Protein AF-A0A5C1DHN5-F1 (afdb_monomer)

Solvent-accessible surface area (backbone atoms only — not comparable to full-atom values): 3720 Å² total; per-residue (Å²): 132,88,74,79,83,67,85,49,48,40,26,39,34,26,51,83,90,46,77,81,45,74,41,71,58,82,75,83,91,53,94,77,45,39,31,30,38,24,43,57,43,75,42,97,83,49,96,83,52,57,46,69,48,77,76,39,81,76,81

Foldseek 3Di:
DPDPPDWFKWKWKDQVPDTDDIDRDDDDDDPRMWMWMWTWDFDPPDPDGTDTDDTDTPD

Secondary structure (DSSP, 8-state):
-----SPEEEEEEEETTEEEEEESSPPPP-TTEEEEEEEEEEPTT-TT-EEEPPPEE--

Nearest PDB structures (foldseek):
  5t5w-assembly1_B  TM=5.574E-01  e=7.405E+00  Homo sapiens

pLDDT: mean 86.73, std 14.22, range [40.88, 97.56]

Radius of gyration: 13.73 Å; Cα contacts (8 Å, |Δi|>4): 103; chains: 1; bounding box: 31×21×40 Å

Sequence (59 aa):
MLQLTAPIYRYTLRRGVEVIYIGPEPPAPEPGHSCTRMEWVRAPAEEWGGHWTAPEIVF

Mean predicted aligned error: 5.93 Å

Structure (mmCIF, N/CA/C/O backbone):
data_AF-A0A5C1DHN5-F1
#
_entry.id   AF-A0A5C1DHN5-F1
#
loop_
_atom_site.group_PDB
_atom_site.id
_atom_site.type_symbol
_atom_site.label_atom_id
_atom_site.label_alt_id
_atom_site.label_comp_id
_atom_site.label_asym_id
_atom_site.label_entity_id
_atom_site.label_seq_id
_atom_site.pdbx_PDB_ins_code
_atom_site.Cartn_x
_atom_site.Cartn_y
_atom_site.Cartn_z
_atom_site.occupancy
_atom_site.B_iso_or_equiv
_atom_site.auth_seq_id
_atom_site.auth_comp_id
_atom_site.auth_asym_id
_atom_site.auth_atom_id
_atom_site.pdbx_PDB_model_num
ATOM 1 N N . MET A 1 1 ? 18.085 16.047 -17.699 1.00 40.88 1 MET A N 1
ATOM 2 C CA . MET A 1 1 ? 16.960 15.165 -17.320 1.00 40.88 1 MET A CA 1
ATOM 3 C C . MET A 1 1 ? 16.992 15.016 -15.811 1.00 40.88 1 MET A C 1
ATOM 5 O O . MET A 1 1 ? 17.986 14.522 -15.300 1.00 40.88 1 MET A O 1
ATOM 9 N N . LEU A 1 2 ? 15.977 15.500 -15.093 1.00 44.62 2 LEU A N 1
ATOM 10 C CA . LEU A 1 2 ? 15.843 15.227 -13.660 1.00 44.62 2 LEU A CA 1
ATOM 11 C C . LEU A 1 2 ? 15.388 13.775 -13.518 1.00 44.62 2 LEU A C 1
ATOM 13 O O . LEU A 1 2 ? 14.215 13.453 -13.694 1.00 44.62 2 LEU A O 1
ATOM 17 N N . GLN A 1 3 ? 16.348 12.884 -13.297 1.00 51.94 3 GLN A N 1
ATOM 18 C CA . GLN A 1 3 ? 16.064 11.524 -12.873 1.00 51.94 3 GLN A CA 1
ATOM 19 C C . GLN A 1 3 ? 15.453 11.638 -11.474 1.00 51.94 3 GLN A C 1
ATOM 21 O O . GLN A 1 3 ? 16.135 12.028 -10.532 1.00 51.94 3 GLN A O 1
ATOM 26 N N . LEU A 1 4 ? 14.148 11.384 -11.352 1.00 54.44 4 LEU A N 1
ATOM 27 C CA . LEU A 1 4 ? 13.497 11.184 -10.058 1.00 54.44 4 LEU A CA 1
ATOM 28 C C . LEU A 1 4 ? 14.172 9.961 -9.425 1.00 54.44 4 LEU A C 1
ATOM 30 O O . LEU A 1 4 ? 13.883 8.831 -9.806 1.00 54.44 4 LEU A O 1
ATOM 34 N N . THR A 1 5 ? 15.154 10.194 -8.556 1.00 64.25 5 THR A N 1
ATOM 35 C CA . THR A 1 5 ? 15.909 9.147 -7.852 1.00 64.25 5 THR A CA 1
ATOM 36 C C . THR A 1 5 ? 15.159 8.607 -6.636 1.00 64.25 5 THR A C 1
ATOM 38 O O . THR A 1 5 ? 15.557 7.582 -6.092 1.00 64.25 5 THR A O 1
ATOM 41 N N . ALA A 1 6 ? 14.081 9.272 -6.209 1.00 74.31 6 ALA A N 1
ATOM 42 C CA . ALA A 1 6 ? 13.253 8.828 -5.097 1.00 74.31 6 ALA A CA 1
ATOM 43 C C . ALA A 1 6 ? 12.159 7.851 -5.576 1.00 74.31 6 ALA A C 1
ATOM 45 O O . ALA A 1 6 ? 11.498 8.139 -6.582 1.00 74.31 6 ALA A O 1
ATOM 46 N N . PRO A 1 7 ? 11.931 6.733 -4.859 1.00 85.81 7 PRO A N 1
ATOM 47 C CA . PRO A 1 7 ? 10.792 5.856 -5.104 1.00 85.81 7 PRO A CA 1
ATOM 48 C C . PRO A 1 7 ? 9.470 6.619 -4.994 1.00 85.81 7 PRO A C 1
ATOM 50 O O . PRO A 1 7 ? 9.305 7.480 -4.127 1.00 85.81 7 PRO A O 1
ATOM 53 N N . ILE A 1 8 ? 8.516 6.289 -5.861 1.00 91.44 8 ILE A N 1
ATOM 54 C CA . ILE A 1 8 ? 7.161 6.840 -5.801 1.00 91.44 8 ILE A CA 1
ATOM 55 C C . ILE A 1 8 ? 6.281 5.805 -5.109 1.00 91.44 8 ILE A C 1
ATOM 57 O O . ILE A 1 8 ? 6.149 4.683 -5.595 1.00 91.44 8 ILE A O 1
ATOM 61 N N . TYR A 1 9 ? 5.658 6.189 -4.000 1.00 93.56 9 TYR A N 1
ATOM 62 C CA . TYR A 1 9 ? 4.775 5.312 -3.241 1.00 93.56 9 TYR A CA 1
ATOM 63 C C . TYR A 1 9 ? 3.309 5.715 -3.375 1.00 93.56 9 TYR A C 1
ATOM 65 O O . TYR A 1 9 ? 2.969 6.875 -3.607 1.00 93.56 9 TYR A O 1
ATOM 73 N N . ARG A 1 10 ? 2.437 4.730 -3.177 1.00 96.06 10 ARG A N 1
ATOM 74 C CA . ARG A 1 10 ? 1.005 4.904 -2.953 1.00 96.06 10 ARG A CA 1
ATOM 75 C C . ARG A 1 10 ? 0.609 4.127 -1.711 1.00 96.06 10 ARG A C 1
ATOM 77 O O . ARG A 1 10 ? 0.774 2.909 -1.662 1.00 96.06 10 ARG A O 1
ATOM 84 N N . TYR A 1 11 ? 0.035 4.829 -0.749 1.00 96.81 11 TYR A N 1
ATOM 85 C CA . TYR A 1 11 ? -0.558 4.265 0.451 1.00 96.81 11 TYR A CA 1
ATOM 86 C C . TYR A 1 11 ? -2.067 4.177 0.273 1.00 96.81 11 TYR A C 1
ATOM 88 O O . TYR A 1 11 ? -2.681 5.019 -0.381 1.00 96.81 11 TYR A O 1
ATOM 96 N N . THR A 1 12 ? -2.678 3.133 0.819 1.00 97.19 12 THR A N 1
ATOM 97 C CA . THR A 1 12 ? -4.129 2.944 0.802 1.00 97.19 12 THR A CA 1
ATOM 98 C C . THR A 1 12 ? -4.592 2.537 2.186 1.00 97.19 12 THR A C 1
ATOM 100 O O . THR A 1 12 ? -4.240 1.451 2.643 1.00 97.19 12 THR A O 1
ATOM 103 N N . LEU A 1 13 ? -5.390 3.397 2.816 1.00 96.81 13 LEU A N 1
ATOM 104 C CA . LEU A 1 13 ? -6.021 3.143 4.107 1.00 96.81 13 LEU A CA 1
ATOM 105 C C . LEU A 1 13 ? -7.400 2.532 3.898 1.00 9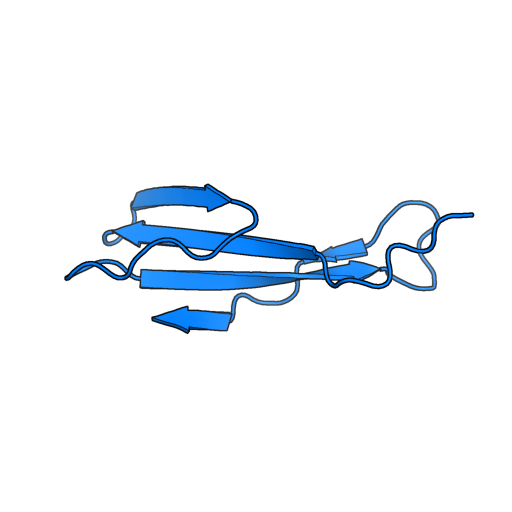6.81 13 LEU A C 1
ATOM 107 O O . LEU A 1 13 ? -8.195 3.033 3.094 1.00 96.81 13 LEU A O 1
ATOM 111 N N . ARG A 1 14 ? -7.691 1.484 4.656 1.00 95.69 14 ARG A N 1
ATOM 112 C CA . ARG A 1 14 ? -8.975 0.801 4.660 1.00 95.69 14 ARG A CA 1
ATOM 113 C C . ARG A 1 14 ? -9.561 0.724 6.055 1.00 95.69 14 ARG A C 1
ATOM 115 O O . ARG A 1 14 ? -8.831 0.569 7.027 1.00 95.69 14 ARG A O 1
ATOM 122 N N . ARG A 1 15 ? -10.889 0.751 6.121 1.00 94.00 15 ARG A N 1
ATOM 123 C CA . ARG A 1 15 ? -11.689 0.432 7.305 1.00 94.00 15 ARG A CA 1
ATOM 124 C C . ARG A 1 15 ? -12.656 -0.688 6.932 1.00 94.00 15 ARG A C 1
ATOM 126 O O . ARG A 1 15 ? -13.667 -0.458 6.271 1.00 94.00 15 ARG A O 1
ATOM 133 N N . GLY A 1 16 ? -12.314 -1.925 7.288 1.00 89.38 16 GLY A N 1
ATOM 134 C CA . GLY A 1 16 ? -13.003 -3.104 6.755 1.00 89.38 16 GLY A CA 1
ATOM 135 C C . GLY A 1 16 ? -12.837 -3.200 5.232 1.00 89.38 16 GLY A C 1
ATOM 136 O O . GLY A 1 16 ? -11.725 -3.382 4.743 1.00 89.38 16 GLY A O 1
ATOM 137 N N . VAL A 1 17 ? -13.938 -3.066 4.484 1.00 88.88 17 VAL A N 1
ATOM 138 C CA . VAL A 1 17 ? -13.945 -3.090 3.005 1.00 88.88 17 VAL A CA 1
ATOM 139 C C . VAL A 1 17 ? -13.878 -1.696 2.367 1.00 88.88 17 VAL A C 1
ATOM 141 O O . VAL A 1 17 ? -13.686 -1.583 1.159 1.00 88.88 17 VAL A O 1
ATOM 144 N N . GLU A 1 18 ? -14.040 -0.634 3.157 1.00 93.88 18 GLU A N 1
ATOM 145 C CA . GLU A 1 18 ? -14.066 0.749 2.679 1.00 93.88 18 GLU A CA 1
ATOM 146 C C . GLU A 1 18 ? -12.643 1.288 2.494 1.00 93.88 18 GLU A C 1
ATOM 148 O O . GLU A 1 18 ? -11.800 1.104 3.371 1.00 93.88 18 GLU A O 1
ATOM 153 N N . VAL A 1 19 ? -12.374 1.978 1.380 1.00 93.25 19 VAL A N 1
ATOM 154 C CA . VAL A 1 19 ? -11.124 2.726 1.159 1.00 93.25 19 VAL A CA 1
ATOM 155 C C . VAL A 1 19 ? -11.365 4.187 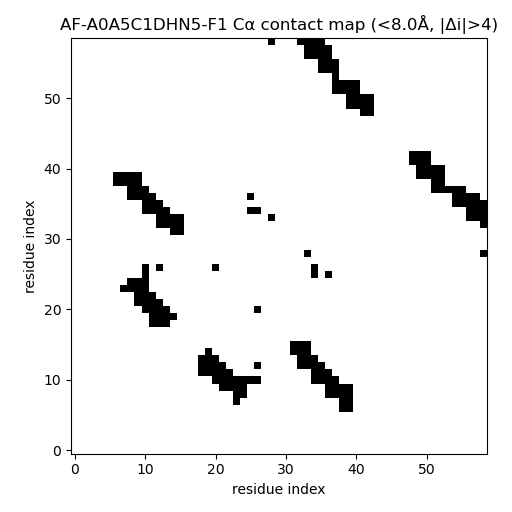1.514 1.00 93.25 19 VAL A C 1
ATOM 157 O O . VAL A 1 19 ? -12.201 4.833 0.891 1.00 93.25 19 VAL A O 1
ATOM 160 N N . ILE A 1 20 ? -10.616 4.710 2.483 1.00 94.25 20 ILE A N 1
ATOM 161 C CA . ILE A 1 20 ? -10.842 6.057 3.036 1.00 94.25 20 ILE A CA 1
ATOM 162 C C . ILE A 1 20 ? -9.710 7.042 2.727 1.00 94.25 20 ILE A C 1
ATOM 164 O O . ILE A 1 20 ? -9.907 8.251 2.801 1.00 94.25 20 ILE A O 1
ATOM 168 N N . TYR A 1 21 ? -8.530 6.544 2.352 1.00 92.25 21 TYR A N 1
ATOM 169 C CA . TYR A 1 21 ? -7.407 7.385 1.945 1.00 92.25 21 TYR A CA 1
ATOM 170 C C . TYR A 1 21 ? -6.563 6.692 0.881 1.00 92.25 21 TYR A C 1
ATOM 172 O O . TYR A 1 21 ? -6.250 5.505 0.996 1.00 92.25 21 TYR A O 1
ATOM 180 N N . ILE A 1 22 ? -6.172 7.464 -0.133 1.00 94.94 22 ILE A N 1
ATOM 181 C CA . ILE A 1 22 ? -5.157 7.099 -1.117 1.00 94.94 22 ILE A CA 1
ATOM 182 C C . ILE A 1 22 ? -4.241 8.304 -1.278 1.00 94.94 22 ILE A C 1
ATOM 184 O O . ILE A 1 22 ? -4.694 9.371 -1.689 1.00 94.94 22 ILE A O 1
ATOM 188 N N . GLY A 1 23 ? -2.956 8.140 -0.990 1.00 92.81 23 GLY A N 1
ATOM 189 C CA . GLY A 1 23 ? -2.015 9.241 -1.128 1.00 92.81 23 GLY A CA 1
ATOM 190 C C . GLY A 1 23 ? -0.557 8.806 -1.128 1.00 92.81 23 GLY A C 1
ATOM 191 O O . GLY A 1 23 ? -0.262 7.615 -0.998 1.00 92.81 23 GLY A O 1
ATOM 192 N N . PRO A 1 24 ? 0.357 9.760 -1.346 1.00 92.12 24 PRO A N 1
ATOM 193 C CA . PRO A 1 24 ? 1.780 9.481 -1.496 1.00 92.12 24 PRO A CA 1
ATOM 194 C C . PRO A 1 24 ? 2.497 9.214 -0.163 1.00 92.12 24 PRO A C 1
ATOM 196 O O . PRO A 1 24 ? 3.629 8.738 -0.175 1.00 92.12 24 PRO A O 1
ATOM 199 N N . GLU A 1 25 ? 1.848 9.482 0.973 1.00 93.06 25 GLU A N 1
ATOM 200 C CA . GLU A 1 25 ? 2.416 9.372 2.321 1.00 93.06 25 GLU A CA 1
ATOM 201 C C . GLU A 1 25 ? 1.558 8.457 3.211 1.00 93.06 25 GLU A C 1
ATOM 203 O O . GLU A 1 25 ? 0.351 8.343 2.986 1.00 93.06 25 GLU A O 1
ATOM 208 N N . PRO A 1 26 ? 2.146 7.773 4.210 1.00 91.50 26 PRO A N 1
ATOM 209 C CA . PRO A 1 26 ? 1.374 6.939 5.118 1.00 91.50 26 PRO A CA 1
ATOM 210 C C . PRO A 1 26 ? 0.494 7.813 6.030 1.00 91.50 26 PRO A C 1
ATOM 212 O O . PRO A 1 26 ? 0.997 8.759 6.639 1.00 91.50 26 PRO A O 1
ATOM 215 N N . PRO A 1 27 ? -0.804 7.497 6.176 1.00 91.31 27 PRO A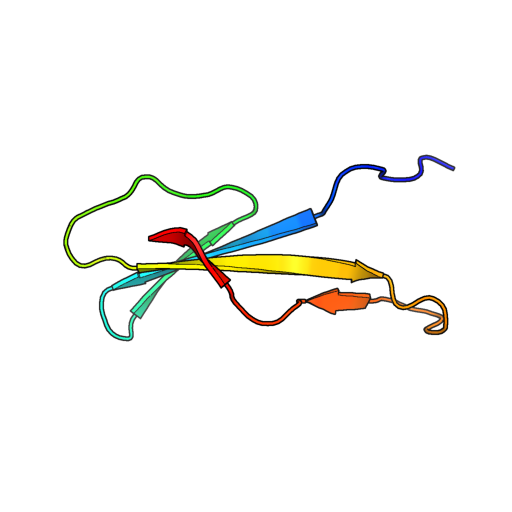 N 1
ATOM 216 C CA . PRO A 1 27 ? -1.646 8.143 7.174 1.00 91.31 27 PRO A CA 1
ATOM 217 C C . PRO A 1 27 ? -1.269 7.677 8.588 1.00 91.31 27 PRO A C 1
ATOM 219 O O . PRO A 1 27 ? -0.583 6.666 8.765 1.00 91.31 27 PRO A O 1
ATOM 222 N N . ALA A 1 28 ? -1.751 8.394 9.606 1.00 94.06 28 ALA A N 1
ATOM 223 C CA . ALA A 1 28 ? -1.598 7.969 10.993 1.00 94.06 28 ALA A CA 1
ATOM 224 C C . ALA A 1 28 ? -2.342 6.636 11.246 1.00 94.06 28 ALA A C 1
ATOM 226 O O . ALA A 1 28 ? -3.461 6.466 10.752 1.00 94.06 28 ALA A O 1
ATOM 227 N N . PRO A 1 29 ? -1.757 5.694 12.011 1.00 93.44 29 PRO A N 1
ATOM 228 C CA . PRO A 1 29 ? -2.458 4.485 12.421 1.00 93.44 29 PRO A CA 1
ATOM 229 C C . PRO A 1 29 ? -3.626 4.804 13.353 1.00 93.44 29 PRO A C 1
ATOM 231 O O . PRO A 1 29 ? -3.469 5.529 14.335 1.00 93.44 29 PRO A O 1
ATOM 234 N N . GLU A 1 30 ? -4.781 4.203 13.083 1.00 93.75 30 GLU A N 1
ATOM 235 C CA . GLU A 1 30 ? -5.981 4.313 13.913 1.00 93.75 30 GLU A CA 1
ATOM 236 C C . GLU A 1 30 ? -6.581 2.913 14.149 1.00 93.75 30 GLU A C 1
ATOM 238 O O . GLU A 1 30 ? -6.490 2.049 13.269 1.00 93.75 30 GLU A O 1
ATOM 243 N N . PRO A 1 31 ? -7.193 2.643 15.319 1.00 93.44 31 PRO A N 1
ATOM 244 C CA . PRO A 1 31 ? -7.778 1.337 15.614 1.00 93.44 31 PRO A CA 1
ATOM 245 C C . PRO A 1 31 ? -8.836 0.910 14.589 1.00 93.44 31 PRO A C 1
ATOM 247 O O . PRO A 1 31 ? -9.769 1.651 14.290 1.00 93.44 31 PRO A O 1
ATOM 250 N N . GLY A 1 32 ? -8.721 -0.323 14.091 1.00 91.94 32 GLY A N 1
ATOM 251 C CA . GLY A 1 32 ? -9.654 -0.879 13.104 1.00 91.94 32 GLY A CA 1
ATOM 252 C C . GLY A 1 32 ? -9.380 -0.455 11.657 1.00 91.94 32 GLY A C 1
ATOM 253 O O . GLY A 1 32 ? -10.144 -0.838 10.767 1.00 91.94 32 GLY A O 1
ATOM 254 N N . HIS A 1 33 ? -8.307 0.300 11.406 1.00 94.75 33 HIS A N 1
ATOM 255 C CA . HIS A 1 33 ? -7.830 0.610 10.062 1.00 94.75 33 HIS A CA 1
ATOM 256 C C . HIS A 1 33 ? -6.655 -0.284 9.663 1.00 94.75 33 HIS A C 1
ATOM 258 O O . HIS A 1 33 ? -5.895 -0.734 10.515 1.00 94.75 33 HIS A O 1
ATOM 264 N N . SER A 1 34 ? -6.503 -0.512 8.360 1.00 95.69 34 SER A N 1
ATOM 265 C CA . SER A 1 34 ? -5.317 -1.142 7.781 1.00 95.69 34 SER A CA 1
ATOM 266 C C . SER A 1 34 ? -4.763 -0.309 6.639 1.00 95.69 34 SER A C 1
ATOM 268 O O . SER A 1 34 ? -5.511 0.299 5.870 1.00 95.69 34 SER A O 1
ATOM 270 N N . CYS A 1 35 ? -3.445 -0.270 6.514 1.00 96.81 35 CYS A N 1
ATOM 271 C CA . CYS A 1 35 ? -2.751 0.493 5.493 1.00 96.81 35 CYS A CA 1
ATOM 272 C C . CYS A 1 35 ? -1.866 -0.420 4.651 1.00 96.81 35 CYS A C 1
ATOM 274 O O . CYS A 1 35 ? -1.082 -1.209 5.174 1.00 96.81 35 CYS A O 1
ATOM 276 N N . THR A 1 36 ? -1.964 -0.288 3.328 1.00 97.56 36 THR A N 1
ATOM 277 C CA . THR A 1 36 ? -1.063 -0.964 2.386 1.00 97.56 36 THR A CA 1
ATOM 278 C C . THR A 1 36 ? -0.234 0.038 1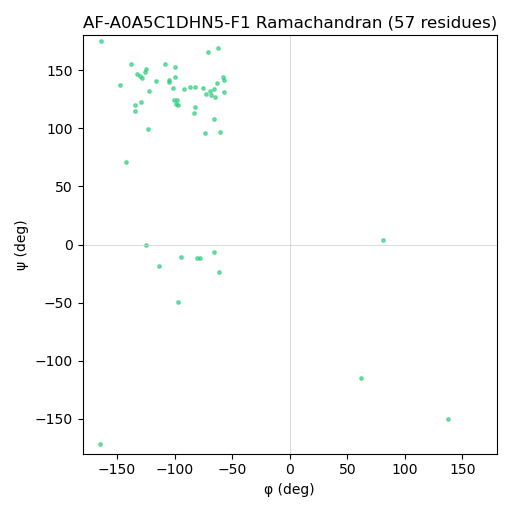.597 1.00 97.56 36 THR A C 1
ATOM 280 O O . THR A 1 36 ? -0.787 1.035 1.134 1.00 97.56 36 THR A O 1
ATOM 283 N N . ARG A 1 37 ? 1.043 -0.263 1.365 1.00 97.31 37 ARG A N 1
ATOM 284 C CA . ARG A 1 37 ? 1.970 0.485 0.509 1.00 97.31 37 ARG A CA 1
ATOM 285 C C . ARG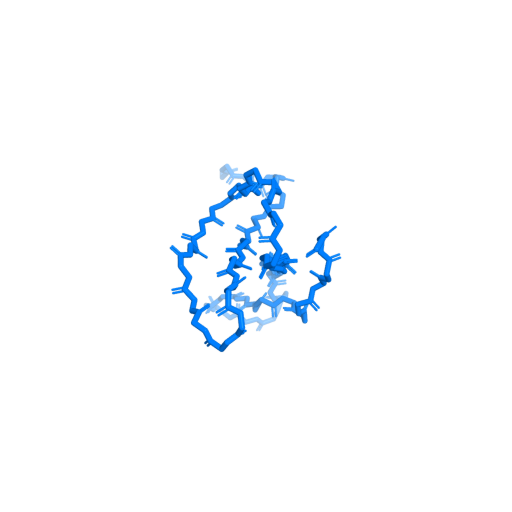 A 1 37 ? 2.198 -0.254 -0.806 1.00 97.31 37 ARG A C 1
ATOM 287 O O . ARG A 1 37 ? 2.328 -1.471 -0.824 1.00 97.31 37 ARG A O 1
ATOM 294 N N . MET A 1 38 ? 2.288 0.489 -1.899 1.00 96.75 38 MET A N 1
ATOM 295 C CA . MET A 1 38 ? 2.765 0.014 -3.198 1.00 96.75 38 MET A CA 1
ATOM 296 C C . MET A 1 38 ? 3.818 0.987 -3.722 1.00 96.75 38 MET A C 1
ATOM 298 O O . MET A 1 38 ? 3.696 2.194 -3.509 1.00 96.75 38 MET A O 1
ATOM 302 N N . GLU A 1 39 ? 4.826 0.479 -4.418 1.00 94.50 39 GLU A N 1
ATOM 303 C CA . GLU A 1 39 ? 5.864 1.271 -5.081 1.00 94.50 39 GLU A CA 1
ATOM 304 C C . GLU A 1 39 ? 5.615 1.281 -6.588 1.00 94.50 39 GLU A C 1
ATOM 306 O O . GLU A 1 39 ? 5.223 0.268 -7.164 1.00 94.50 39 GLU A O 1
ATOM 311 N N . TRP A 1 40 ? 5.814 2.424 -7.237 1.00 92.00 40 TRP A N 1
ATOM 312 C CA . TRP A 1 40 ? 5.807 2.506 -8.689 1.00 92.00 40 TRP A CA 1
ATOM 313 C C . TRP A 1 40 ? 7.176 2.112 -9.234 1.00 92.00 40 TRP A C 1
ATOM 315 O O . TRP A 1 40 ? 8.157 2.843 -9.081 1.00 92.00 40 TRP A O 1
ATOM 325 N N . VAL A 1 41 ? 7.225 0.985 -9.932 1.00 91.00 41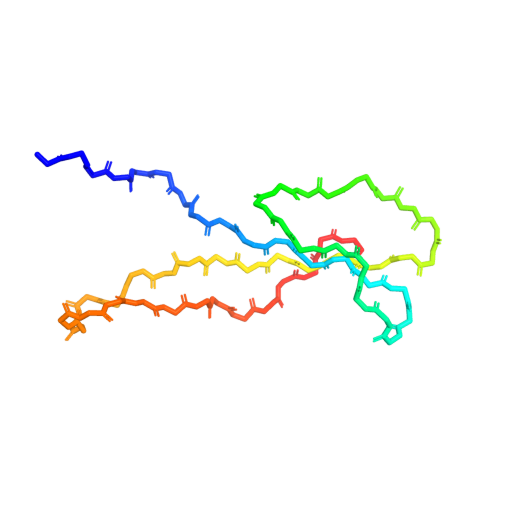 VAL A N 1
ATOM 326 C CA . VAL A 1 41 ? 8.428 0.478 -10.586 1.00 91.00 41 VAL A CA 1
ATOM 327 C C . VAL A 1 41 ? 8.363 0.821 -12.065 1.00 91.00 41 VAL A C 1
ATOM 329 O O . VAL 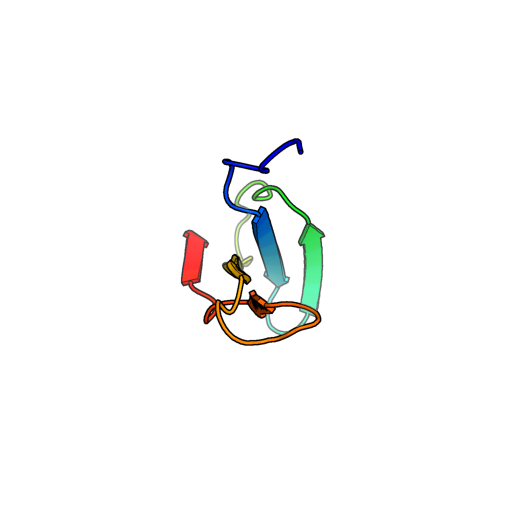A 1 41 ? 7.412 0.464 -12.761 1.00 91.00 41 VAL A O 1
ATOM 332 N N . ARG A 1 42 ? 9.391 1.510 -12.572 1.00 85.38 42 ARG A N 1
ATOM 333 C CA . ARG A 1 42 ? 9.541 1.733 -14.017 1.00 85.38 42 ARG A CA 1
ATOM 334 C C . ARG A 1 42 ? 9.856 0.407 -14.704 1.00 85.38 42 ARG A C 1
ATOM 336 O O . ARG A 1 42 ? 10.798 -0.271 -14.302 1.00 85.38 42 ARG A O 1
ATOM 343 N N . ALA A 1 43 ? 9.114 0.064 -15.752 1.00 82.81 43 ALA A N 1
ATOM 344 C CA . ALA A 1 43 ? 9.410 -1.109 -16.562 1.00 82.81 43 ALA A CA 1
ATOM 345 C C . ALA A 1 43 ? 10.510 -0.744 -17.581 1.00 82.81 43 ALA A C 1
ATOM 347 O O . ALA A 1 43 ? 10.283 0.136 -18.410 1.00 82.81 43 ALA A O 1
ATOM 348 N N . PRO A 1 44 ? 11.698 -1.387 -17.565 1.00 68.50 44 PRO A N 1
ATOM 349 C CA . PRO A 1 44 ? 12.824 -0.999 -18.428 1.00 68.50 44 PRO A CA 1
ATOM 350 C C . PRO A 1 44 ? 12.595 -1.198 -19.936 1.00 68.50 44 PRO A C 1
ATOM 352 O O . PRO A 1 44 ? 13.450 -0.815 -20.728 1.00 68.50 44 PRO A O 1
ATOM 355 N N . ALA A 1 45 ? 11.476 -1.811 -20.331 1.00 68.12 45 ALA A N 1
ATOM 356 C CA . ALA A 1 45 ? 11.165 -2.178 -21.711 1.00 68.12 45 ALA A CA 1
ATOM 357 C C . ALA A 1 45 ? 9.824 -1.620 -22.221 1.00 68.12 45 ALA A C 1
ATOM 359 O O . ALA A 1 45 ? 9.470 -1.873 -23.369 1.00 68.12 45 ALA A O 1
ATOM 360 N N . GLU A 1 46 ? 9.075 -0.875 -21.402 1.00 64.75 46 GLU A N 1
ATOM 361 C CA . GLU A 1 46 ? 7.823 -0.261 -21.846 1.00 64.75 46 GLU A CA 1
ATOM 362 C C . GLU A 1 46 ? 8.055 1.198 -22.222 1.00 64.75 46 GLU A C 1
ATOM 364 O O . GLU A 1 46 ? 8.542 2.005 -21.431 1.00 64.75 46 GLU A O 1
ATOM 369 N N . GLU A 1 47 ? 7.679 1.534 -23.454 1.00 60.19 47 GLU A N 1
ATOM 370 C CA . GLU A 1 47 ? 7.848 2.865 -24.042 1.00 60.19 47 GLU A CA 1
ATOM 371 C C . GLU A 1 47 ? 7.067 3.945 -23.263 1.00 60.19 47 GLU A C 1
ATOM 373 O O . GLU A 1 47 ? 7.444 5.116 -23.260 1.00 60.19 47 GLU A O 1
ATOM 378 N N . TRP A 1 48 ? 6.020 3.536 -22.533 1.00 61.19 48 TRP A N 1
ATOM 379 C CA . TRP A 1 48 ? 5.143 4.414 -21.762 1.00 61.19 48 TRP A CA 1
ATOM 380 C C . TRP A 1 48 ? 4.712 3.771 -20.440 1.00 61.19 48 TRP A C 1
ATOM 382 O O . TRP A 1 48 ? 3.545 3.435 -20.258 1.00 61.19 48 TRP A O 1
ATOM 392 N N . GLY A 1 49 ? 5.631 3.641 -19.479 1.00 77.81 49 GLY A N 1
ATOM 393 C CA . GLY A 1 49 ? 5.229 3.537 -18.076 1.00 77.81 49 GLY A CA 1
ATOM 394 C C . GLY A 1 49 ? 5.954 2.511 -17.216 1.00 77.81 49 GLY A C 1
ATOM 395 O O . GLY A 1 49 ? 7.158 2.281 -17.305 1.00 77.81 49 GLY A O 1
ATOM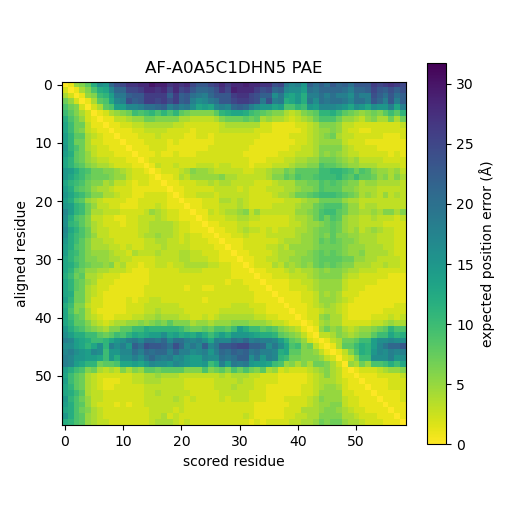 396 N N . GLY A 1 50 ? 5.203 2.024 -16.244 1.00 87.38 50 GLY A N 1
ATOM 397 C CA . GLY A 1 50 ? 5.640 1.193 -15.142 1.00 87.38 50 GLY A CA 1
ATOM 398 C C . GLY A 1 50 ? 4.418 0.569 -14.489 1.00 87.38 50 GLY A C 1
ATOM 399 O O . GLY A 1 50 ? 3.299 0.690 -14.989 1.00 87.38 50 GLY A O 1
ATOM 400 N N . HIS A 1 51 ? 4.618 -0.089 -13.362 1.00 90.00 51 HIS A N 1
ATOM 401 C CA . HIS A 1 51 ? 3.530 -0.716 -12.631 1.00 90.00 51 HIS A CA 1
ATOM 402 C C . HIS A 1 51 ? 3.677 -0.475 -11.137 1.00 90.00 51 HIS A C 1
ATOM 404 O O . HIS A 1 51 ? 4.769 -0.251 -10.619 1.00 90.00 51 HIS A O 1
ATOM 410 N N . TRP A 1 52 ? 2.548 -0.536 -10.438 1.00 92.75 52 TRP A N 1
ATOM 411 C CA . TRP A 1 52 ? 2.554 -0.625 -8.986 1.00 92.75 52 TRP A CA 1
ATOM 412 C C . TRP A 1 52 ? 2.934 -2.046 -8.574 1.00 92.75 52 TRP A C 1
ATOM 414 O O . TRP A 1 52 ? 2.403 -3.009 -9.131 1.00 92.75 52 TRP A O 1
ATOM 424 N N . THR A 1 53 ? 3.826 -2.178 -7.597 1.00 94.94 53 THR A N 1
ATOM 425 C CA . THR A 1 53 ? 4.121 -3.463 -6.958 1.00 94.94 53 THR A CA 1
ATOM 426 C C . THR A 1 53 ? 2.890 -4.032 -6.249 1.00 94.94 53 THR A C 1
ATOM 428 O O . THR A 1 53 ? 1.872 -3.356 -6.064 1.00 94.94 53 THR A O 1
ATOM 431 N N . ALA A 1 54 ? 2.984 -5.297 -5.832 1.00 96.56 54 ALA A N 1
ATOM 432 C CA . ALA A 1 54 ? 1.986 -5.889 -4.952 1.00 96.56 54 ALA A CA 1
ATOM 433 C C . ALA A 1 54 ? 1.861 -5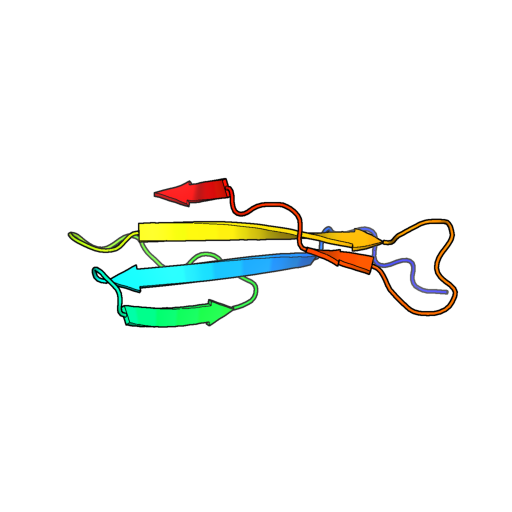.076 -3.644 1.00 96.56 54 ALA A C 1
ATOM 435 O O . ALA A 1 54 ? 2.869 -4.569 -3.145 1.00 96.56 54 ALA A O 1
ATOM 436 N N . PRO A 1 55 ? 0.646 -4.948 -3.082 1.00 95.38 55 PRO A N 1
ATOM 437 C CA . PRO A 1 55 ? 0.439 -4.226 -1.837 1.00 95.38 55 PRO A CA 1
ATOM 438 C C . PRO A 1 55 ? 1.147 -4.919 -0.669 1.00 95.38 55 PRO A C 1
ATOM 440 O O . PRO A 1 55 ? 0.922 -6.096 -0.396 1.00 95.38 55 PRO A O 1
ATOM 443 N N . GLU A 1 56 ? 1.956 -4.153 0.048 1.00 97.44 56 GLU A N 1
ATOM 444 C CA . GLU A 1 56 ? 2.628 -4.539 1.285 1.00 97.44 56 GLU A CA 1
ATOM 445 C C . GLU A 1 56 ? 1.872 -3.952 2.480 1.00 97.44 56 GLU A C 1
ATOM 447 O O . GLU A 1 56 ? 1.494 -2.781 2.450 1.00 97.44 56 GLU A O 1
ATOM 452 N N . ILE A 1 57 ? 1.636 -4.739 3.531 1.00 95.62 57 ILE A N 1
ATOM 453 C CA . ILE A 1 57 ? 0.968 -4.259 4.750 1.00 95.62 57 ILE A CA 1
ATOM 454 C C . ILE A 1 57 ? 1.931 -3.365 5.536 1.00 95.62 57 ILE A C 1
ATOM 456 O O . ILE A 1 57 ? 3.058 -3.762 5.817 1.00 95.62 57 ILE A O 1
ATOM 460 N N . VAL A 1 58 ? 1.466 -2.173 5.910 1.00 95.19 58 VAL A N 1
ATOM 461 C CA . VAL A 1 58 ? 2.201 -1.221 6.754 1.00 95.19 58 VAL A CA 1
ATOM 462 C C . VAL A 1 58 ? 1.766 -1.357 8.214 1.00 95.19 58 VAL A C 1
ATOM 464 O O . VAL A 1 58 ? 2.617 -1.458 9.094 1.00 95.19 58 VAL A O 1
ATOM 467 N N . PHE A 1 59 ? 0.453 -1.362 8.460 1.00 94.44 59 PHE A N 1
ATOM 468 C CA . PHE A 1 59 ? -0.188 -1.597 9.756 1.00 94.44 59 PHE A CA 1
ATOM 469 C C . PHE A 1 59 ? -1.639 -2.045 9.566 1.00 94.44 59 PHE A C 1
ATOM 471 O O . PHE A 1 59 ? -2.188 -1.813 8.459 1.00 94.44 59 PHE A O 1
#

Organism: NCBI:txid2605945